Protein AF-A0A3D6A573-F1 (afdb_monomer)

Nearest PDB structures (foldseek):
  8i6v-assembly1_A  TM=5.974E-01  e=1.752E+00  Saccharomyces cerevisiae S288C
  7ytj-assembly1_C  TM=5.950E-01  e=2.578E+00  Saccharomyces cerevisiae

Solvent-accessible surface area (backbone atoms only — not comparable to full-atom values): 4453 Å² total; per-residue (Å²): 110,68,69,57,51,53,53,48,53,54,48,51,54,51,54,50,50,53,46,51,51,51,46,59,66,41,49,61,49,66,70,46,80,50,80,73,32,61,68,46,36,64,54,46,53,51,49,47,54,47,44,58,53,47,48,59,50,46,66,55,48,52,60,54,51,52,50,52,53,52,54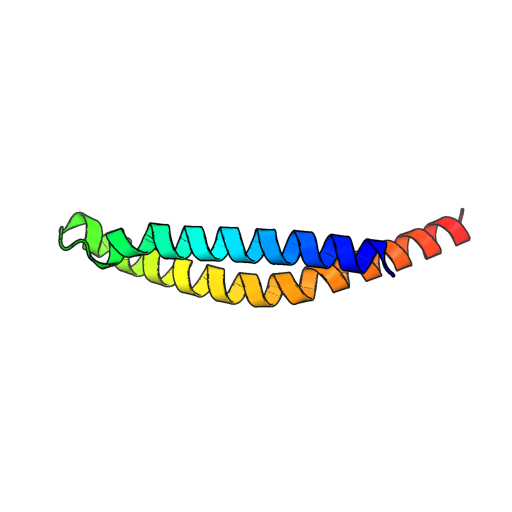,49,51,54,53,53,66,72,75,108

Structure (mmCIF, N/CA/C/O backbone):
data_AF-A0A3D6A573-F1
#
_entry.id   AF-A0A3D6A573-F1
#
loop_
_atom_site.group_PDB
_atom_site.id
_atom_site.type_symbol
_atom_site.label_atom_id
_atom_site.label_alt_id
_atom_site.label_comp_id
_atom_site.label_asym_id
_atom_site.label_entity_id
_atom_site.label_seq_id
_atom_site.pdbx_PDB_ins_code
_atom_site.Cartn_x
_atom_site.Cartn_y
_atom_site.Cartn_z
_atom_site.occupancy
_atom_site.B_iso_or_equiv
_atom_site.auth_seq_id
_atom_site.auth_comp_id
_atom_site.auth_asym_id
_atom_site.auth_atom_id
_atom_site.pdbx_PDB_model_num
ATOM 1 N N . LEU A 1 1 ? 8.929 -8.039 -21.385 1.00 59.78 1 LEU A N 1
ATOM 2 C CA . LEU A 1 1 ? 7.494 -8.318 -21.112 1.00 59.78 1 LEU A CA 1
ATOM 3 C C . LEU A 1 1 ? 7.262 -9.339 -19.991 1.00 59.78 1 LEU A C 1
ATOM 5 O O . LEU A 1 1 ? 6.566 -8.989 -19.047 1.00 59.78 1 LEU A O 1
ATOM 9 N N . GLU A 1 2 ? 7.834 -10.552 -20.024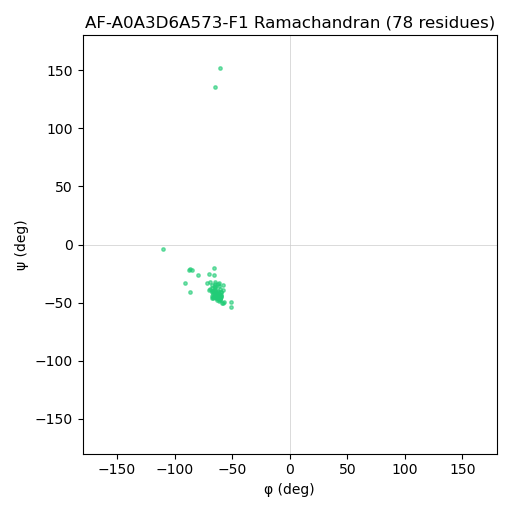 1.00 64.94 2 GLU A N 1
ATOM 10 C CA . GLU A 1 2 ? 7.616 -11.540 -18.940 1.00 64.94 2 GLU A CA 1
ATOM 11 C C . GLU A 1 2 ? 8.159 -11.098 -17.571 1.00 64.94 2 GLU A C 1
ATOM 13 O O . GLU A 1 2 ? 7.432 -11.163 -16.581 1.00 64.94 2 GLU A O 1
ATOM 18 N N . ALA A 1 3 ? 9.377 -10.544 -17.520 1.00 64.88 3 ALA A N 1
ATOM 19 C CA . ALA A 1 3 ? 9.956 -10.009 -16.283 1.00 64.88 3 ALA A CA 1
ATOM 20 C C . ALA A 1 3 ? 9.111 -8.868 -15.678 1.00 64.88 3 ALA A C 1
ATOM 22 O O . ALA A 1 3 ? 8.918 -8.808 -14.467 1.00 64.88 3 ALA A O 1
ATOM 23 N N . ALA A 1 4 ? 8.538 -8.002 -16.523 1.00 65.06 4 ALA A N 1
ATOM 24 C CA . ALA A 1 4 ? 7.646 -6.926 -16.093 1.00 65.06 4 ALA A CA 1
ATOM 25 C C . ALA A 1 4 ? 6.300 -7.465 -15.572 1.00 65.06 4 ALA A C 1
ATOM 27 O O . ALA A 1 4 ? 5.797 -6.977 -14.562 1.00 65.06 4 ALA A O 1
ATOM 28 N N . LYS A 1 5 ? 5.740 -8.514 -16.197 1.00 67.88 5 LYS A N 1
ATOM 29 C CA . LYS A 1 5 ? 4.527 -9.195 -15.708 1.00 67.88 5 LYS A CA 1
ATOM 30 C C . LYS A 1 5 ? 4.751 -9.894 -14.366 1.00 67.88 5 LYS A C 1
ATOM 32 O O . LYS A 1 5 ? 3.915 -9.753 -13.478 1.00 67.88 5 LYS A O 1
ATOM 37 N N . GLN A 1 6 ? 5.866 -10.605 -14.186 1.00 73.31 6 GLN A N 1
ATOM 38 C CA . GLN A 1 6 ? 6.207 -11.232 -12.901 1.00 73.31 6 GLN A CA 1
ATOM 39 C C . GLN A 1 6 ? 6.461 -10.192 -11.805 1.00 73.31 6 GLN A C 1
ATOM 41 O O . GLN A 1 6 ? 5.943 -10.341 -10.697 1.00 73.31 6 GLN A O 1
ATOM 46 N N . ALA A 1 7 ? 7.185 -9.111 -12.115 1.00 68.44 7 ALA A N 1
ATOM 47 C CA . ALA A 1 7 ? 7.387 -8.002 -11.185 1.00 68.44 7 ALA A CA 1
ATOM 48 C C . ALA A 1 7 ? 6.055 -7.330 -10.810 1.00 68.44 7 ALA A C 1
ATOM 50 O O . ALA A 1 7 ? 5.800 -7.085 -9.630 1.00 68.44 7 ALA A O 1
ATOM 51 N N . GLY A 1 8 ? 5.171 -7.111 -11.788 1.00 71.94 8 GLY A N 1
ATOM 52 C CA . GLY A 1 8 ? 3.820 -6.598 -11.569 1.00 71.94 8 GLY A CA 1
ATOM 53 C C . GLY A 1 8 ? 2.979 -7.516 -10.678 1.00 71.94 8 GLY A C 1
ATOM 54 O O . GLY A 1 8 ? 2.386 -7.050 -9.708 1.00 71.94 8 GLY A O 1
ATOM 55 N N . ALA A 1 9 ? 2.987 -8.827 -10.930 1.00 75.38 9 ALA A N 1
ATOM 56 C CA . ALA A 1 9 ? 2.249 -9.809 -10.133 1.00 75.38 9 ALA A CA 1
ATOM 57 C C . ALA A 1 9 ? 2.775 -9.924 -8.689 1.00 75.38 9 ALA A C 1
ATOM 59 O O . ALA A 1 9 ? 1.986 -10.018 -7.745 1.00 75.38 9 ALA A O 1
ATOM 60 N N . ALA A 1 10 ? 4.097 -9.875 -8.493 1.00 76.88 10 ALA A N 1
ATOM 61 C CA . ALA A 1 10 ? 4.705 -9.874 -7.163 1.00 76.88 10 ALA A CA 1
ATOM 62 C C . ALA A 1 10 ? 4.328 -8.610 -6.370 1.00 76.88 10 ALA A C 1
ATOM 64 O O . ALA A 1 10 ? 3.993 -8.692 -5.186 1.00 76.88 10 ALA A O 1
ATOM 65 N N . ARG A 1 11 ? 4.314 -7.443 -7.030 1.00 81.12 11 ARG A N 1
ATOM 66 C CA . ARG A 1 11 ? 3.912 -6.169 -6.413 1.00 81.12 11 ARG A CA 1
ATOM 67 C C . ARG A 1 11 ? 2.416 -6.114 -6.126 1.00 81.12 11 ARG A C 1
ATOM 69 O O . ARG A 1 11 ? 2.044 -5.656 -5.053 1.00 81.12 11 ARG A O 1
ATOM 76 N N . PHE A 1 12 ? 1.578 -6.644 -7.013 1.00 81.69 12 PHE A N 1
ATOM 77 C CA . PHE A 1 12 ? 0.135 -6.743 -6.792 1.00 81.69 12 PHE A CA 1
ATOM 78 C C . PHE A 1 12 ? -0.192 -7.517 -5.516 1.00 81.69 12 PHE A C 1
ATOM 80 O O . PHE A 1 12 ? -0.922 -7.017 -4.663 1.00 81.69 12 PHE A O 1
ATOM 87 N N . ARG A 1 13 ? 0.411 -8.700 -5.342 1.00 83.19 13 ARG A N 1
ATOM 88 C CA . ARG A 1 13 ? 0.231 -9.503 -4.124 1.00 83.19 13 ARG A CA 1
ATOM 89 C C . ARG A 1 13 ? 0.697 -8.754 -2.878 1.00 83.19 13 ARG A C 1
ATOM 91 O O . ARG A 1 13 ? -0.022 -8.748 -1.887 1.00 83.19 13 ARG A O 1
ATOM 98 N N . ALA A 1 14 ? 1.859 -8.103 -2.937 1.00 87.12 14 ALA A N 1
ATOM 99 C CA . ALA A 1 14 ? 2.394 -7.349 -1.807 1.00 87.12 14 ALA A CA 1
ATOM 100 C C . ALA A 1 14 ? 1.496 -6.163 -1.407 1.00 87.12 14 ALA A C 1
ATOM 102 O O . ALA A 1 14 ? 1.198 -6.013 -0.226 1.00 87.12 14 ALA A O 1
ATOM 103 N N . ILE A 1 15 ? 1.032 -5.361 -2.374 1.00 87.50 15 ILE A N 1
ATOM 104 C CA . ILE A 1 15 ? 0.180 -4.180 -2.137 1.00 87.50 15 ILE A CA 1
ATOM 105 C C . ILE A 1 15 ? -1.201 -4.596 -1.614 1.00 87.50 15 ILE A C 1
ATOM 107 O O . ILE A 1 15 ? -1.743 -3.963 -0.707 1.00 87.50 15 ILE A O 1
ATOM 111 N N . LEU A 1 16 ? -1.776 -5.675 -2.150 1.00 87.50 16 LEU A N 1
ATOM 112 C CA . LEU A 1 16 ? -3.040 -6.205 -1.643 1.00 87.50 16 LEU A CA 1
ATOM 113 C C . LEU A 1 16 ? -2.905 -6.710 -0.205 1.00 87.50 16 LEU A C 1
ATOM 115 O O . LEU A 1 16 ? -3.755 -6.398 0.626 1.00 87.50 16 LEU A O 1
ATOM 119 N N . LEU A 1 17 ? -1.837 -7.453 0.099 1.00 91.12 17 LEU A N 1
ATOM 120 C CA . LEU A 1 17 ? -1.598 -8.001 1.434 1.00 91.12 17 LEU A CA 1
ATOM 121 C C . LEU A 1 17 ? -1.440 -6.891 2.480 1.00 91.12 17 LEU A C 1
ATOM 123 O O . LEU A 1 17 ? -2.056 -6.961 3.543 1.00 91.12 17 LEU A O 1
ATOM 127 N N . THR A 1 18 ? -0.652 -5.854 2.183 1.00 90.88 18 THR A N 1
ATOM 128 C CA . THR A 1 18 ? -0.471 -4.719 3.100 1.00 90.88 18 THR A CA 1
ATOM 129 C C . THR A 1 18 ? -1.770 -3.952 3.304 1.00 90.88 18 THR A C 1
ATOM 131 O O . THR A 1 18 ? -2.130 -3.648 4.436 1.00 90.88 18 THR A O 1
ATOM 134 N N . SER A 1 19 ? -2.527 -3.707 2.237 1.00 88.38 19 SER A N 1
ATOM 135 C CA . SER A 1 19 ? -3.823 -3.027 2.344 1.00 88.38 19 SER A CA 1
ATOM 136 C C . SER A 1 19 ? -4.800 -3.803 3.217 1.00 88.38 19 SER A C 1
ATOM 138 O O . SER A 1 19 ? -5.424 -3.238 4.116 1.00 88.38 19 SER A O 1
ATOM 140 N N . LEU A 1 20 ? -4.895 -5.113 2.975 1.00 90.31 20 LEU A N 1
ATOM 141 C CA . LEU A 1 20 ? -5.760 -6.008 3.727 1.00 90.31 20 LEU A CA 1
ATOM 142 C C . LEU A 1 20 ? -5.353 -6.042 5.201 1.00 90.31 20 LEU A C 1
ATOM 144 O O . LEU A 1 20 ? -6.209 -5.896 6.069 1.00 90.31 20 LEU A O 1
ATOM 148 N N . THR A 1 21 ? -4.058 -6.176 5.498 1.00 91.38 21 THR A N 1
ATOM 149 C CA . THR A 1 21 ? -3.596 -6.236 6.890 1.00 91.38 21 THR A CA 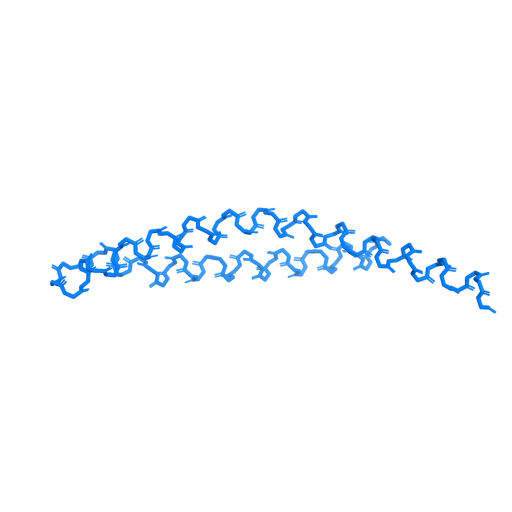1
ATOM 150 C C . THR A 1 21 ? -3.799 -4.913 7.624 1.00 91.38 21 THR A C 1
ATOM 152 O O . THR A 1 21 ? -4.126 -4.938 8.808 1.00 91.38 21 THR A O 1
ATOM 155 N N . THR A 1 22 ? -3.663 -3.764 6.950 1.00 89.00 22 THR A N 1
ATOM 156 C CA . THR A 1 22 ? -3.990 -2.460 7.544 1.00 89.00 22 THR A CA 1
ATOM 157 C C . THR A 1 22 ? -5.477 -2.369 7.851 1.00 89.00 22 THR A C 1
ATOM 159 O O . THR A 1 22 ? -5.847 -1.978 8.954 1.00 89.00 22 THR A O 1
ATOM 162 N N . PHE A 1 23 ? -6.335 -2.784 6.918 1.00 87.31 23 PHE A N 1
ATOM 163 C CA . PHE A 1 23 ? -7.780 -2.767 7.131 1.00 87.31 23 PHE A CA 1
ATOM 164 C C . PHE A 1 23 ? -8.182 -3.662 8.309 1.00 87.31 23 PHE A C 1
ATOM 166 O O . PHE A 1 23 ? -8.898 -3.225 9.208 1.00 87.31 23 PHE A O 1
ATOM 173 N N . VAL A 1 24 ? -7.646 -4.885 8.355 1.00 90.69 24 VAL A N 1
ATOM 174 C CA . VAL A 1 24 ? -7.865 -5.835 9.454 1.00 90.69 24 VAL A CA 1
ATOM 175 C C . VAL A 1 24 ? -7.332 -5.292 10.783 1.00 90.69 24 VAL A C 1
ATOM 177 O O . VAL A 1 24 ? -8.005 -5.425 11.801 1.00 90.69 24 VAL A O 1
ATOM 180 N N . GLY A 1 25 ? -6.174 -4.627 10.789 1.00 88.50 25 GLY A N 1
ATOM 181 C CA . GLY A 1 25 ? -5.606 -4.006 11.989 1.00 88.50 25 GLY A CA 1
ATOM 182 C C . GLY A 1 25 ? -6.433 -2.837 12.538 1.00 88.50 25 GLY A C 1
ATOM 183 O O . GLY A 1 25 ? -6.407 -2.581 13.739 1.00 88.50 25 GLY A O 1
ATOM 184 N N . LEU A 1 26 ? -7.202 -2.154 11.684 1.00 87.25 26 LEU A N 1
ATOM 185 C CA . LEU A 1 26 ? -8.083 -1.049 12.076 1.00 87.25 26 LEU A CA 1
ATOM 186 C C . LEU A 1 26 ? -9.481 -1.513 12.525 1.00 87.25 26 LEU A C 1
ATOM 188 O O . LEU A 1 26 ? -10.146 -0.787 13.266 1.00 87.25 26 LEU A O 1
AT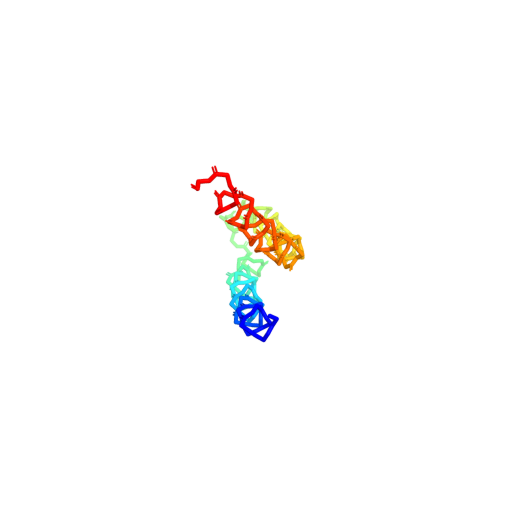OM 192 N N . LEU A 1 27 ? -9.924 -2.717 12.136 1.00 86.69 27 LEU A N 1
ATOM 193 C CA . LEU A 1 27 ? -11.204 -3.297 12.575 1.00 86.69 27 LEU A CA 1
ATOM 194 C C . LEU A 1 27 ? -11.412 -3.286 14.101 1.00 86.69 27 LEU A C 1
ATOM 196 O O . LEU A 1 27 ? -12.468 -2.817 14.525 1.00 86.69 27 LEU A O 1
ATOM 200 N N . PRO A 1 28 ? -10.474 -3.738 14.958 1.00 84.88 28 PRO A N 1
ATOM 201 C CA . PRO A 1 28 ? -10.698 -3.727 16.406 1.00 84.88 28 PRO A CA 1
ATOM 202 C C . PRO A 1 28 ? -10.916 -2.312 16.960 1.00 84.88 28 PRO A C 1
ATOM 204 O O . PRO A 1 28 ? -11.773 -2.119 17.817 1.00 84.88 28 PRO A O 1
ATOM 207 N N . ILE A 1 29 ? -10.234 -1.300 16.411 1.00 85.00 29 ILE A N 1
ATOM 208 C CA . ILE A 1 29 ? -10.393 0.110 16.812 1.00 85.00 29 ILE A CA 1
ATOM 209 C C . ILE A 1 29 ? -11.803 0.623 16.475 1.00 85.00 29 ILE A C 1
ATOM 211 O O . ILE A 1 29 ? -12.382 1.418 17.216 1.00 85.00 29 ILE A O 1
ATOM 215 N N . LEU A 1 30 ? -12.389 0.144 15.374 1.00 79.75 30 LEU A N 1
ATOM 216 C CA . LEU A 1 30 ? -13.764 0.469 14.987 1.00 79.75 30 LEU A CA 1
ATOM 217 C C . LEU A 1 30 ? -14.805 -0.159 15.932 1.00 79.75 30 LEU A C 1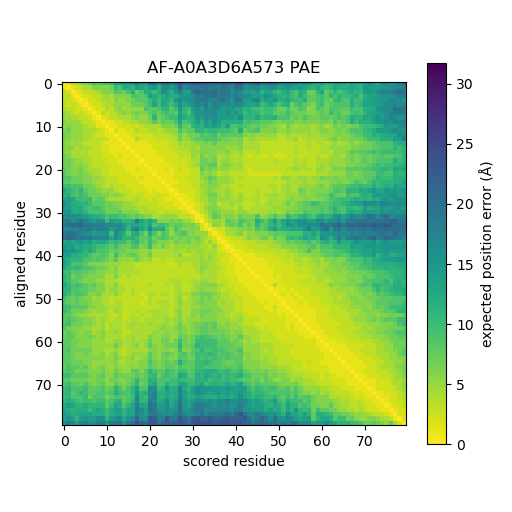
ATOM 219 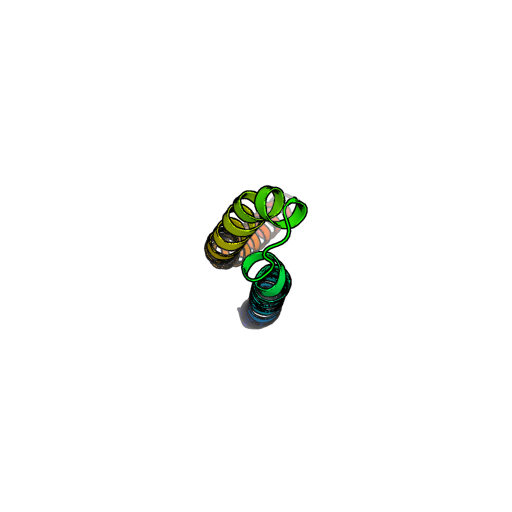O O . LEU A 1 30 ? -15.849 0.455 16.176 1.00 79.75 30 LEU A O 1
ATOM 223 N N . PHE A 1 31 ? -14.527 -1.339 16.492 1.00 83.69 31 PHE A N 1
ATOM 224 C CA . PHE A 1 31 ? -15.419 -2.014 17.443 1.00 83.69 31 PHE A CA 1
ATOM 225 C C . PHE A 1 31 ? -15.247 -1.546 18.893 1.00 83.69 31 PHE A C 1
ATOM 227 O O . PHE A 1 31 ? -16.191 -1.652 19.680 1.00 83.69 31 PHE A O 1
ATOM 234 N N . GLU A 1 32 ? -14.096 -0.971 19.232 1.00 82.88 32 GLU A N 1
ATOM 235 C CA . GLU A 1 32 ? -13.812 -0.462 20.570 1.00 82.88 32 GLU A CA 1
ATOM 236 C C . GLU A 1 32 ? -14.736 0.722 20.935 1.00 82.88 32 GLU A C 1
ATOM 238 O O . GLU A 1 32 ? -15.028 1.615 20.122 1.00 82.88 32 GLU A O 1
ATOM 243 N N . ARG A 1 33 ? -15.263 0.704 22.167 1.00 75.12 33 ARG A N 1
ATOM 244 C CA . ARG A 1 33 ? -16.279 1.664 22.656 1.00 75.12 33 ARG A CA 1
ATOM 245 C C . ARG A 1 33 ? -15.733 2.638 23.700 1.00 75.12 33 ARG A C 1
ATOM 247 O O . ARG A 1 33 ? -16.469 3.535 24.114 1.00 75.12 33 ARG A O 1
ATOM 254 N N . SER A 1 34 ? -14.474 2.484 24.108 1.00 82.50 34 SER A N 1
ATOM 255 C CA . SER A 1 34 ? -13.825 3.369 25.076 1.00 82.50 34 SER A CA 1
ATOM 256 C C . SER A 1 34 ? -13.770 4.827 24.592 1.00 82.50 34 SER A C 1
ATOM 258 O O . SER A 1 34 ? -13.721 5.106 23.392 1.00 82.50 34 SER A O 1
ATOM 260 N N . LEU A 1 35 ? -13.757 5.781 25.532 1.00 73.12 35 LEU A N 1
ATOM 261 C CA . LEU A 1 35 ? -13.692 7.219 25.229 1.00 73.12 35 LEU A CA 1
ATOM 262 C C . LEU A 1 35 ? -12.440 7.574 24.400 1.00 73.12 35 LEU A C 1
ATOM 264 O O . LEU A 1 35 ? -12.497 8.408 23.505 1.00 73.12 35 LEU A O 1
ATOM 268 N N . GLN A 1 36 ? -11.324 6.883 24.648 1.00 71.19 36 GLN A N 1
ATOM 269 C CA . GLN A 1 36 ? -10.076 7.023 23.890 1.00 71.19 36 GLN A CA 1
ATOM 270 C C . GLN A 1 36 ? -10.209 6.509 22.447 1.00 71.19 36 GLN A C 1
ATOM 272 O O . GLN A 1 36 ? -9.695 7.135 21.520 1.00 71.19 36 GLN A O 1
ATOM 277 N N . ALA A 1 37 ? -10.953 5.421 22.223 1.00 75.31 37 ALA A N 1
ATOM 278 C CA . ALA A 1 37 ? -11.196 4.891 20.883 1.00 75.31 37 ALA A CA 1
ATOM 279 C C . ALA A 1 37 ? -12.111 5.788 20.033 1.00 75.31 37 ALA A C 1
ATOM 281 O O . ALA A 1 37 ? -12.002 5.784 18.806 1.00 75.31 37 ALA A O 1
ATOM 282 N N . GLN A 1 38 ? -12.974 6.605 20.648 1.00 78.19 38 GLN A N 1
ATOM 283 C CA . GLN A 1 38 ? -13.828 7.536 19.901 1.00 78.19 38 GLN A CA 1
ATOM 284 C C . GLN A 1 38 ? -13.031 8.626 19.171 1.00 78.19 38 GLN A C 1
ATOM 286 O O . GLN A 1 38 ? -13.414 9.006 18.066 1.00 78.19 38 GLN A O 1
ATOM 291 N N . PHE A 1 39 ? -11.893 9.064 19.721 1.00 81.81 39 PHE A N 1
ATOM 292 C CA . PHE A 1 39 ? -10.979 9.986 19.033 1.00 81.81 39 PHE A CA 1
ATOM 293 C C . PHE A 1 39 ? -10.218 9.314 17.883 1.00 81.81 39 PHE A C 1
ATOM 295 O O . PHE A 1 39 ? -9.941 9.945 16.865 1.00 81.81 39 PHE A O 1
ATOM 302 N N . LEU A 1 40 ? -9.906 8.022 18.021 1.00 84.38 40 LEU A N 1
ATOM 303 C CA . LEU A 1 40 ? -9.171 7.246 17.017 1.00 84.38 40 LEU A CA 1
ATOM 304 C C . LEU A 1 40 ? -10.059 6.772 15.859 1.00 84.38 40 LEU A C 1
ATOM 306 O O . LEU A 1 40 ? -9.564 6.587 14.749 1.00 84.38 40 LEU A O 1
ATOM 310 N N . LYS A 1 41 ? -11.370 6.611 16.074 1.00 83.12 41 LYS A N 1
AT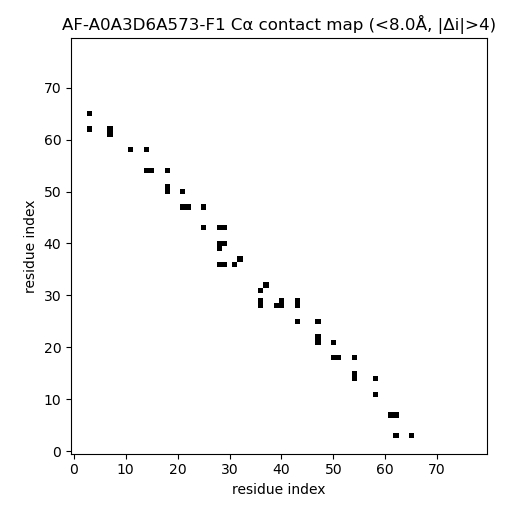OM 311 C CA . LYS A 1 41 ? -12.337 6.216 15.034 1.00 83.12 41 LYS A CA 1
ATOM 312 C C . LYS A 1 41 ? -12.282 7.058 13.755 1.00 83.12 41 LYS A C 1
ATOM 314 O O . LYS A 1 41 ? -12.129 6.459 12.691 1.00 83.12 41 LYS A O 1
ATOM 319 N N . PRO A 1 42 ? -12.386 8.401 13.794 1.00 86.56 42 PRO A N 1
ATOM 320 C CA . PRO A 1 42 ? -12.330 9.206 12.573 1.00 86.56 42 PRO A CA 1
ATOM 321 C C . PRO A 1 42 ? -10.984 9.072 11.847 1.00 86.56 42 PRO A C 1
ATOM 323 O O . PRO A 1 42 ? -10.958 9.027 10.619 1.00 86.56 42 PRO A O 1
ATOM 326 N N . MET A 1 43 ? -9.878 8.913 12.583 1.00 90.19 43 MET A N 1
ATOM 327 C CA . MET A 1 43 ? -8.568 8.641 11.985 1.00 90.19 43 MET A CA 1
ATOM 328 C C . MET A 1 43 ? -8.524 7.268 11.304 1.00 90.19 43 MET A C 1
ATOM 330 O O . MET A 1 43 ? -8.060 7.159 10.171 1.00 90.19 43 MET A O 1
ATOM 334 N N . ALA A 1 44 ? -9.037 6.225 11.961 1.00 87.94 44 ALA A N 1
ATOM 335 C CA . ALA A 1 44 ? -9.074 4.869 11.421 1.00 87.94 44 ALA A CA 1
ATOM 336 C C . ALA A 1 44 ? -9.918 4.788 10.139 1.00 87.94 44 ALA A C 1
ATOM 338 O O . ALA A 1 44 ? -9.508 4.149 9.172 1.00 87.94 44 ALA A O 1
ATOM 339 N N . ILE A 1 45 ? -11.058 5.482 10.099 1.00 88.25 45 ILE A N 1
ATOM 340 C CA . ILE A 1 45 ? -11.907 5.562 8.903 1.00 88.25 45 ILE A CA 1
ATOM 341 C C . ILE A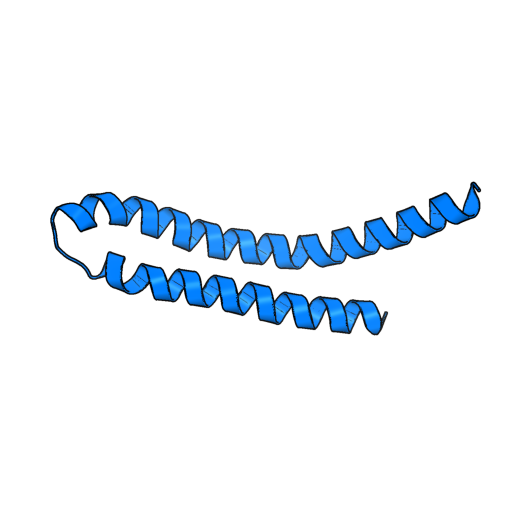 1 45 ? -11.157 6.260 7.760 1.00 88.25 45 ILE A C 1
ATOM 343 O O . ILE A 1 45 ? -11.117 5.732 6.648 1.00 88.25 45 ILE A O 1
ATOM 347 N N . ALA A 1 46 ? -10.518 7.404 8.028 1.00 92.38 46 ALA A N 1
ATOM 348 C CA . ALA A 1 46 ? -9.756 8.138 7.019 1.00 92.38 46 ALA A CA 1
ATOM 349 C C . ALA A 1 46 ? -8.600 7.303 6.440 1.00 92.38 46 ALA A C 1
ATOM 351 O O . ALA A 1 46 ? -8.433 7.242 5.222 1.00 92.38 46 ALA A O 1
ATOM 352 N N . ILE A 1 47 ? -7.841 6.608 7.294 1.00 91.06 47 ILE A N 1
ATOM 353 C CA . ILE A 1 47 ? -6.738 5.737 6.863 1.00 91.06 47 ILE A CA 1
ATOM 354 C C . ILE A 1 47 ? -7.273 4.529 6.085 1.00 91.06 47 ILE A C 1
ATOM 356 O O . ILE A 1 47 ? -6.716 4.190 5.044 1.00 91.06 47 ILE A O 1
ATOM 360 N N . GLY A 1 48 ? -8.362 3.902 6.540 1.00 88.88 48 GLY A N 1
ATOM 361 C CA . GLY A 1 48 ? -8.971 2.757 5.860 1.00 88.88 48 GLY A CA 1
ATOM 362 C C . GLY A 1 48 ? -9.392 3.083 4.424 1.00 88.88 48 GLY A C 1
ATOM 363 O O . GLY A 1 48 ? -8.998 2.381 3.491 1.00 88.88 48 GLY A O 1
ATOM 364 N N . PHE A 1 49 ? -10.127 4.182 4.225 1.00 88.56 49 PHE A N 1
ATOM 365 C CA . PHE A 1 49 ? -10.491 4.647 2.881 1.00 88.56 49 PHE A CA 1
ATOM 366 C C . PHE A 1 49 ? -9.275 5.118 2.074 1.00 88.56 49 PHE A C 1
ATOM 368 O O . PHE A 1 49 ? -9.171 4.805 0.887 1.00 88.56 49 PHE A O 1
ATOM 375 N N . GLY A 1 50 ? -8.337 5.821 2.714 1.00 91.44 50 GLY A N 1
ATOM 376 C CA . GLY A 1 50 ? -7.113 6.301 2.077 1.00 91.44 50 GLY A CA 1
ATOM 377 C C . GLY A 1 50 ? -6.257 5.166 1.519 1.00 91.44 50 GLY A C 1
ATOM 378 O O . GLY A 1 50 ? -5.799 5.254 0.384 1.00 91.44 50 GLY A O 1
ATOM 379 N N . VAL A 1 51 ? -6.094 4.074 2.267 1.00 90.69 51 VAL A N 1
ATOM 380 C CA . VAL A 1 51 ? -5.322 2.898 1.838 1.00 90.69 51 VAL A CA 1
ATOM 381 C C . VAL A 1 51 ? -6.006 2.173 0.684 1.00 90.69 51 VAL A C 1
ATOM 383 O O . VAL A 1 51 ? -5.339 1.845 -0.294 1.00 90.69 51 VAL A O 1
ATOM 386 N N . LEU A 1 52 ? -7.326 1.969 0.738 1.00 87.38 52 LEU A N 1
ATOM 387 C CA . LEU A 1 52 ? -8.055 1.342 -0.372 1.00 87.38 52 LEU A CA 1
ATOM 388 C C . LEU A 1 52 ? -7.919 2.153 -1.669 1.00 87.38 52 LEU A C 1
ATOM 390 O O . LEU A 1 52 ? -7.633 1.588 -2.727 1.00 87.38 52 LEU A O 1
ATOM 394 N N . PHE A 1 53 ? -8.069 3.476 -1.584 1.00 90.56 53 PHE A N 1
ATOM 395 C CA . PHE A 1 53 ? -7.931 4.367 -2.733 1.00 90.56 53 PHE A CA 1
ATOM 396 C C . PHE A 1 53 ? -6.488 4.428 -3.253 1.00 90.56 53 PHE A C 1
ATOM 398 O O . PHE A 1 53 ? -6.246 4.275 -4.453 1.00 90.56 53 PHE A O 1
ATOM 405 N N . ALA A 1 54 ? -5.517 4.582 -2.350 1.00 89.19 54 ALA A N 1
ATOM 406 C CA . ALA A 1 54 ? -4.101 4.588 -2.694 1.00 89.19 54 ALA A CA 1
ATOM 407 C C . ALA A 1 54 ? -3.694 3.286 -3.386 1.00 89.19 54 ALA A C 1
ATOM 409 O O . ALA A 1 54 ? -2.950 3.326 -4.361 1.00 89.19 54 ALA A O 1
ATOM 410 N N . THR A 1 55 ? -4.211 2.139 -2.955 1.00 88.56 55 THR A N 1
ATOM 411 C CA . THR A 1 55 ? -3.910 0.837 -3.559 1.00 88.56 55 THR A CA 1
ATOM 412 C C . THR A 1 55 ? -4.371 0.731 -5.002 1.00 88.56 55 THR A C 1
ATOM 414 O O . THR A 1 55 ? -3.594 0.272 -5.841 1.00 88.56 55 THR A O 1
ATOM 417 N N . PHE A 1 56 ? -5.568 1.226 -5.324 1.00 88.06 56 PHE A N 1
ATOM 418 C CA . PHE A 1 56 ? -6.032 1.316 -6.712 1.00 88.06 56 PHE A CA 1
ATOM 419 C C . PHE A 1 56 ? -5.116 2.194 -7.567 1.00 88.06 56 PHE A C 1
ATOM 421 O O . PHE A 1 56 ? -4.696 1.774 -8.647 1.00 88.06 56 PHE A O 1
ATOM 428 N N . ILE A 1 57 ? -4.755 3.380 -7.069 1.00 90.38 57 ILE A N 1
ATOM 429 C CA . ILE A 1 57 ? -3.845 4.286 -7.785 1.00 90.38 57 ILE A CA 1
ATOM 430 C C . ILE A 1 57 ? -2.482 3.628 -7.984 1.00 90.38 57 ILE A C 1
ATOM 432 O O . ILE A 1 57 ? -1.953 3.614 -9.091 1.00 90.38 57 ILE A O 1
ATOM 436 N N . THR A 1 58 ? -1.911 3.062 -6.925 1.00 87.31 58 THR A N 1
ATOM 437 C CA . THR A 1 58 ? -0.555 2.501 -6.937 1.00 87.31 58 THR A CA 1
ATOM 438 C C . THR A 1 58 ? -0.466 1.309 -7.884 1.00 87.31 58 THR A C 1
ATOM 440 O O . THR A 1 58 ? 0.533 1.154 -8.584 1.00 87.31 58 THR A O 1
ATOM 443 N N . LEU A 1 59 ? -1.525 0.504 -7.978 1.00 84.12 59 LEU A N 1
ATOM 444 C CA . LEU A 1 59 ? -1.601 -0.614 -8.915 1.00 84.12 59 LEU A CA 1
ATOM 445 C C . LEU A 1 59 ? -1.503 -0.209 -10.384 1.00 84.12 59 LEU A C 1
ATOM 447 O O . LEU A 1 59 ? -0.943 -0.960 -11.180 1.00 84.12 59 LEU A O 1
ATOM 451 N N . ILE A 1 60 ? -2.019 0.968 -10.729 1.00 84.75 60 ILE A N 1
ATOM 452 C CA . ILE A 1 60 ? -1.927 1.535 -12.077 1.00 84.75 60 ILE A CA 1
ATOM 453 C C . ILE A 1 60 ? -0.616 2.317 -12.234 1.00 84.75 60 ILE A C 1
ATOM 455 O O . ILE A 1 60 ? 0.061 2.210 -13.253 1.00 84.75 60 ILE A O 1
ATOM 459 N N . MET A 1 61 ? -0.213 3.073 -11.214 1.00 85.94 61 MET A N 1
ATOM 460 C CA . MET A 1 61 ? 0.964 3.937 -11.268 1.00 85.94 61 MET A CA 1
ATOM 461 C C . MET A 1 61 ? 2.271 3.140 -11.363 1.00 85.94 61 MET A C 1
ATOM 463 O O . MET A 1 61 ? 3.155 3.511 -12.129 1.00 85.94 61 MET A O 1
ATOM 467 N N . VAL A 1 62 ? 2.408 2.036 -10.622 1.00 84.19 62 VAL A N 1
ATOM 468 C CA . VAL A 1 62 ? 3.630 1.210 -10.605 1.00 84.19 6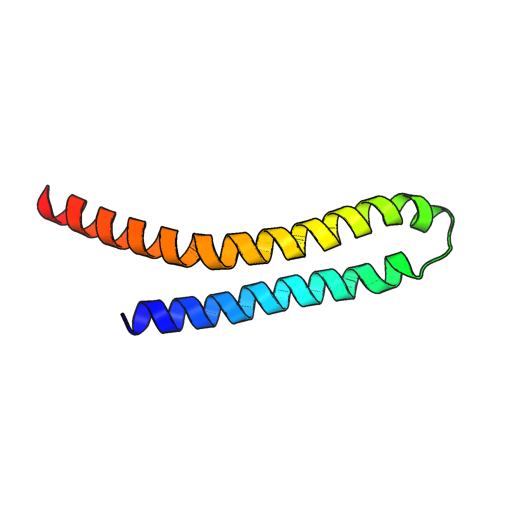2 VAL A CA 1
ATOM 469 C C . VAL A 1 62 ? 4.011 0.655 -11.987 1.00 84.19 62 VAL A C 1
ATOM 471 O O . VAL A 1 62 ? 5.172 0.826 -12.365 1.00 84.19 62 VAL A O 1
ATOM 474 N N . PRO A 1 63 ? 3.116 0.008 -12.766 1.00 80.06 63 PRO A N 1
ATOM 475 C CA . PRO A 1 63 ? 3.465 -0.457 -14.107 1.00 80.06 63 PRO A CA 1
ATOM 476 C C . PRO A 1 63 ? 3.778 0.706 -15.055 1.00 80.06 63 PRO A C 1
ATOM 478 O O . PRO A 1 63 ? 4.750 0.611 -15.800 1.00 80.06 63 PRO A O 1
ATOM 481 N N . CYS A 1 64 ? 3.038 1.819 -14.983 1.00 84.25 64 CYS A N 1
ATOM 482 C CA . CYS A 1 64 ? 3.339 3.015 -15.777 1.00 84.25 64 CYS A CA 1
ATOM 483 C C . CYS A 1 64 ? 4.742 3.558 -15.478 1.00 84.25 64 CYS A C 1
ATOM 485 O O . CYS A 1 64 ? 5.500 3.859 -16.396 1.00 84.25 64 CYS A O 1
ATOM 487 N N . LEU A 1 65 ? 5.123 3.626 -14.201 1.00 84.50 65 LEU A N 1
ATOM 488 C CA . LEU A 1 65 ? 6.443 4.095 -13.788 1.00 84.50 65 LEU A CA 1
ATOM 489 C C . LEU A 1 65 ? 7.560 3.158 -14.271 1.00 84.50 65 LEU A C 1
ATOM 491 O O . LEU A 1 65 ? 8.624 3.626 -14.668 1.00 84.50 65 LEU A O 1
ATOM 495 N N . TYR A 1 66 ? 7.312 1.845 -14.267 1.00 81.50 66 TYR A N 1
ATOM 496 C CA . TYR A 1 66 ? 8.252 0.854 -14.795 1.00 81.50 66 TYR A CA 1
ATOM 497 C C . TYR A 1 66 ? 8.486 1.017 -16.299 1.00 81.50 66 TYR A C 1
ATOM 499 O O . TYR A 1 66 ? 9.635 0.953 -16.730 1.00 81.50 66 TYR A O 1
ATOM 507 N N . LEU A 1 67 ? 7.424 1.262 -17.073 1.00 82.88 67 LEU A N 1
ATOM 508 C CA . LEU A 1 67 ? 7.525 1.522 -18.512 1.00 82.88 67 LEU A CA 1
ATOM 509 C C . LEU A 1 67 ? 8.299 2.816 -18.788 1.00 82.88 67 LEU A C 1
ATOM 511 O O . LEU A 1 67 ? 9.240 2.805 -19.571 1.00 82.88 67 LEU A O 1
ATOM 515 N N . ILE A 1 68 ? 7.994 3.896 -18.061 1.00 86.88 68 ILE A N 1
ATOM 516 C CA . ILE A 1 68 ? 8.718 5.173 -18.184 1.00 86.88 68 ILE A CA 1
ATOM 517 C C . ILE A 1 68 ? 10.212 5.001 -17.864 1.00 86.88 68 ILE A C 1
ATOM 519 O O . ILE A 1 68 ? 11.065 5.571 -18.540 1.00 86.88 68 ILE A O 1
ATOM 523 N N . LEU A 1 69 ? 10.552 4.211 -16.842 1.00 85.12 69 LEU A N 1
ATOM 524 C CA . LEU A 1 69 ? 11.942 3.894 -16.497 1.00 85.12 69 LEU A CA 1
ATOM 525 C C . LEU A 1 69 ? 12.654 3.088 -17.591 1.00 85.12 69 LEU A C 1
ATOM 527 O O . LEU A 1 69 ? 13.853 3.285 -17.806 1.00 85.12 69 LEU A O 1
ATOM 531 N N . GLU A 1 70 ? 11.946 2.172 -18.253 1.00 84.62 70 GLU A N 1
ATOM 532 C CA . GLU A 1 70 ? 12.464 1.401 -19.387 1.00 84.62 70 GLU A CA 1
ATOM 533 C C . GLU A 1 70 ? 12.719 2.314 -20.597 1.00 84.62 70 GLU A C 1
ATOM 535 O O . GLU A 1 70 ? 13.829 2.302 -21.141 1.00 84.62 70 GLU A O 1
ATOM 540 N N . ASP A 1 71 ? 11.763 3.186 -20.924 1.00 85.69 71 ASP A N 1
ATOM 541 C CA . ASP A 1 71 ? 11.879 4.183 -21.995 1.00 85.69 71 ASP A CA 1
ATOM 542 C C . ASP A 1 71 ? 13.030 5.166 -21.732 1.00 85.69 71 ASP A C 1
ATOM 544 O O . ASP A 1 71 ? 13.860 5.422 -22.609 1.00 85.69 71 ASP A O 1
ATOM 548 N N . LEU A 1 72 ? 13.152 5.672 -20.500 1.00 89.69 72 LEU A N 1
ATOM 549 C CA . LEU A 1 72 ? 14.224 6.589 -20.115 1.00 89.69 72 LEU A CA 1
ATOM 550 C C . LEU A 1 72 ? 15.600 5.920 -20.212 1.00 89.69 72 LEU A C 1
ATOM 552 O O . LEU A 1 72 ? 16.539 6.518 -20.740 1.00 89.69 72 LEU A O 1
ATOM 556 N N . LYS A 1 73 ? 15.733 4.666 -19.755 1.00 87.62 73 LYS A N 1
ATOM 557 C CA . LYS A 1 73 ? 16.978 3.896 -19.914 1.00 87.62 73 LYS A CA 1
ATOM 558 C C . LYS A 1 73 ? 17.353 3.720 -21.381 1.00 87.62 73 LYS A C 1
ATOM 560 O O . LYS A 1 73 ? 18.539 3.805 -21.702 1.00 87.62 73 LYS A O 1
ATOM 565 N N . TRP A 1 74 ? 16.377 3.464 -22.251 1.00 87.69 74 TRP A N 1
ATOM 566 C CA . TRP A 1 74 ? 16.615 3.329 -23.685 1.00 87.69 74 TRP A CA 1
ATOM 567 C C . TRP A 1 74 ? 17.105 4.644 -24.306 1.00 87.69 74 TRP A C 1
ATOM 569 O O . TRP A 1 74 ? 18.107 4.635 -25.022 1.00 87.69 74 TRP A O 1
ATOM 579 N N . ILE A 1 75 ? 16.472 5.775 -23.973 1.00 88.44 75 ILE A N 1
ATOM 580 C CA . ILE A 1 75 ? 16.881 7.109 -24.446 1.00 88.44 75 ILE A CA 1
ATOM 581 C C . ILE A 1 75 ? 18.307 7.440 -23.989 1.00 88.44 75 ILE A C 1
ATOM 583 O O . ILE A 1 75 ? 19.136 7.840 -24.804 1.00 88.44 75 ILE A O 1
ATOM 587 N N . VAL A 1 76 ? 18.617 7.233 -22.706 1.00 89.25 76 VAL A N 1
ATOM 588 C CA . VAL A 1 76 ? 19.945 7.533 -22.145 1.00 89.25 76 VAL A CA 1
ATOM 589 C C . VAL A 1 76 ? 21.037 6.697 -22.819 1.00 89.25 76 VAL A C 1
ATOM 591 O O . VAL A 1 76 ? 22.078 7.239 -23.178 1.00 89.25 76 VAL A O 1
ATOM 594 N N . ARG A 1 77 ? 20.787 5.403 -23.070 1.00 87.12 77 ARG A N 1
ATOM 595 C CA . ARG A 1 77 ? 21.716 4.522 -23.807 1.00 87.12 77 ARG A CA 1
ATOM 596 C C . ARG A 1 77 ? 21.911 4.893 -25.276 1.00 87.12 77 ARG A C 1
ATOM 598 O O . ARG A 1 77 ? 22.851 4.403 -25.880 1.00 87.12 77 ARG A O 1
ATOM 605 N N . LYS A 1 78 ? 20.988 5.650 -25.869 1.00 81.69 78 LYS A N 1
ATOM 606 C CA . LYS A 1 78 ? 21.079 6.093 -27.266 1.00 81.69 78 LYS A CA 1
ATOM 607 C C . LYS A 1 78 ? 21.855 7.407 -27.407 1.00 81.69 78 LYS A C 1
ATOM 609 O O . LYS A 1 78 ? 22.317 7.715 -28.499 1.00 81.69 78 LYS A O 1
ATOM 614 N N . ILE A 1 79 ? 21.936 8.189 -26.329 1.00 82.00 79 ILE A N 1
ATOM 615 C CA . ILE A 1 79 ? 22.606 9.497 -26.284 1.00 82.00 79 ILE A CA 1
ATOM 616 C C . ILE A 1 79 ? 24.082 9.377 -25.864 1.00 82.00 79 ILE A C 1
ATOM 618 O O . ILE A 1 79 ? 24.891 10.177 -26.327 1.00 82.00 79 ILE A O 1
ATOM 622 N N . ILE A 1 80 ? 24.415 8.416 -24.995 1.00 71.38 80 ILE A N 1
ATOM 623 C CA . ILE A 1 80 ? 25.791 8.061 -24.585 1.00 71.38 80 ILE A CA 1
ATOM 624 C C . ILE A 1 80 ? 26.374 7.046 -25.563 1.00 71.38 80 ILE A C 1
ATOM 626 O O . ILE A 1 80 ? 27.542 7.232 -25.964 1.00 71.38 80 ILE A O 1
#

Radius of gyration: 18.83 Å; Cα contacts (8 Å, |Δi|>4): 25; chains: 1; bounding box: 42×22×52 Å

Secondary structure (DSSP, 8-state):
-HHHHHHHHHHHHHHHHHHHHHHHHHHHHHH--SHHHHHHHHHHHHHHHHHHHHHHHHHHHHHHHHHHHHHHHHHHHHH-

Mean predicted aligned error: 7.3 Å

Foldseek 3Di:
DVVLVVVLVVVLVVLVVVLVVLLVVLVVLCVDDDPVSVVCNVVSVCVNVVSVVVSVVCSVVVSVVVVVVVVVVVVVVVVD

Sequence (80 aa):
LEAAKQAGAARFRAILLTSLTTFVGLLPILFERSLQAQFLKPMAIAIGFGVLFATFITLIMVPCLYLILEDLKWIVRKII

pLDDT: mean 83.45, std 7.29, range [59.78, 92.38]